Protein AF-A0A1V4QX72-F1 (afdb_monomer_lite)

Structure (mmCIF, N/CA/C/O backbone):
data_AF-A0A1V4QX72-F1
#
_entry.id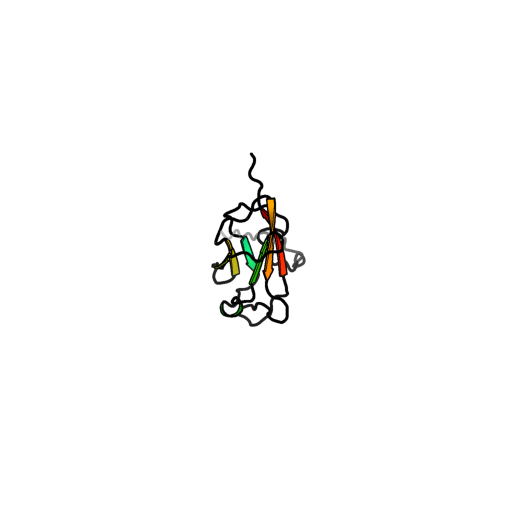   AF-A0A1V4QX72-F1
#
loop_
_atom_site.group_PDB
_atom_site.id
_atom_site.type_symbol
_atom_site.label_atom_id
_atom_site.label_alt_id
_atom_site.label_comp_id
_atom_site.label_asym_id
_atom_site.label_entity_id
_atom_site.label_seq_id
_atom_site.pdbx_PDB_ins_code
_atom_site.Cartn_x
_atom_site.Cartn_y
_atom_site.Cartn_z
_atom_site.occupancy
_atom_site.B_iso_or_equiv
_atom_site.auth_seq_id
_atom_site.auth_comp_id
_atom_site.auth_asym_id
_atom_site.auth_atom_id
_atom_site.pdbx_PDB_model_num
ATOM 1 N N . MET A 1 1 ? -30.211 -5.520 -66.561 1.00 39.00 1 MET A N 1
ATOM 2 C CA . MET A 1 1 ? -28.829 -5.401 -66.048 1.00 39.00 1 MET A CA 1
ATOM 3 C C . MET A 1 1 ? -28.912 -4.943 -64.599 1.00 39.00 1 MET A C 1
ATOM 5 O O . MET A 1 1 ? -29.393 -3.849 -64.353 1.00 39.00 1 MET A O 1
ATOM 9 N N . CYS A 1 2 ? -28.551 -5.821 -63.661 1.00 43.62 2 CYS A N 1
ATOM 10 C CA . CYS A 1 2 ? -28.386 -5.541 -62.230 1.00 43.62 2 CYS A CA 1
ATOM 11 C C . CYS A 1 2 ? -26.906 -5.264 -61.963 1.00 43.62 2 CYS A C 1
ATOM 13 O O . CYS A 1 2 ? -26.106 -6.100 -62.358 1.00 43.62 2 CYS A O 1
ATOM 15 N N . LEU A 1 3 ? -26.560 -4.162 -61.293 1.00 42.62 3 LEU A N 1
ATOM 16 C CA . LEU A 1 3 ? -25.286 -3.910 -60.589 1.00 42.62 3 LEU A CA 1
ATOM 17 C C . LEU A 1 3 ? -25.339 -2.456 -60.077 1.00 42.62 3 LEU A C 1
ATOM 19 O O . LEU A 1 3 ? -25.690 -1.581 -60.856 1.00 42.62 3 LEU A O 1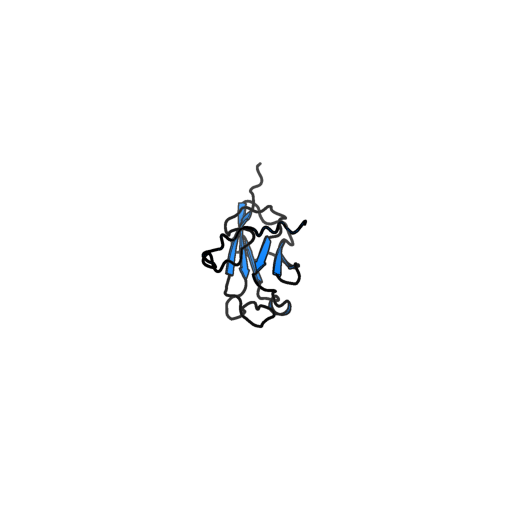
ATOM 23 N N . MET A 1 4 ? -25.009 -2.056 -58.854 1.00 45.06 4 MET A N 1
ATOM 24 C CA . MET A 1 4 ? -24.868 -2.664 -57.531 1.00 45.06 4 MET A CA 1
ATOM 25 C C . MET A 1 4 ? -25.029 -1.490 -56.549 1.00 45.06 4 MET A C 1
ATOM 27 O O . MET A 1 4 ? -24.544 -0.392 -56.819 1.00 45.06 4 MET A O 1
ATOM 31 N N . ALA A 1 5 ? -25.686 -1.717 -55.414 1.00 50.53 5 ALA A N 1
ATOM 32 C CA . ALA A 1 5 ? -25.600 -0.826 -54.264 1.00 50.53 5 ALA A CA 1
ATOM 33 C C . ALA A 1 5 ? -24.268 -1.070 -53.538 1.00 50.53 5 ALA A C 1
ATOM 35 O O . ALA A 1 5 ? -23.933 -2.223 -53.277 1.00 50.53 5 ALA A O 1
ATOM 36 N N . LEU A 1 6 ? -23.547 -0.009 -53.170 1.00 53.12 6 LEU A N 1
ATOM 37 C CA . LEU A 1 6 ? -22.487 -0.054 -52.162 1.00 53.12 6 LEU A CA 1
ATOM 38 C C . LEU A 1 6 ? -22.527 1.249 -51.354 1.00 53.12 6 LEU A C 1
ATOM 40 O O . LEU A 1 6 ? -22.322 2.332 -51.898 1.00 53.12 6 LEU A O 1
ATOM 44 N N . GLY A 1 7 ? -22.831 1.132 -50.064 1.00 46.38 7 GLY A N 1
ATOM 45 C CA . GLY A 1 7 ? -22.651 2.201 -49.086 1.00 46.38 7 GLY A CA 1
ATOM 46 C C . GLY A 1 7 ? -21.273 2.128 -48.432 1.00 46.38 7 GLY A C 1
ATOM 47 O O . GLY A 1 7 ? -20.664 1.064 -48.434 1.00 46.38 7 GLY A O 1
ATOM 48 N N . VAL A 1 8 ? -20.820 3.230 -47.823 1.00 54.06 8 VAL A N 1
ATOM 49 C CA . VAL A 1 8 ? -19.833 3.218 -46.731 1.00 54.06 8 VAL A CA 1
ATOM 50 C C . VAL A 1 8 ? -20.154 4.350 -45.748 1.00 54.06 8 VAL A C 1
ATOM 52 O O . VAL A 1 8 ? -20.543 5.452 -46.126 1.00 54.06 8 VAL A O 1
ATOM 55 N N . LEU A 1 9 ? -20.028 3.979 -44.480 1.00 46.12 9 LEU A N 1
ATOM 56 C CA . LEU A 1 9 ? -20.334 4.659 -43.231 1.00 46.12 9 LEU A CA 1
ATOM 57 C C . LEU A 1 9 ? -19.388 5.821 -42.869 1.00 46.12 9 LEU A C 1
ATOM 59 O O . LEU A 1 9 ? -18.239 5.861 -43.291 1.00 46.12 9 LEU A O 1
ATOM 63 N N . ALA A 1 10 ? -19.925 6.699 -42.015 1.00 49.06 10 ALA A N 1
ATOM 64 C CA . ALA A 1 10 ? -19.337 7.373 -40.849 1.00 49.06 10 ALA A CA 1
ATOM 65 C C . ALA A 1 10 ? -17.804 7.514 -40.717 1.00 49.06 10 ALA A C 1
ATOM 67 O O . ALA A 1 10 ? -17.056 6.542 -40.728 1.00 49.06 10 ALA A O 1
ATOM 68 N N . GLY A 1 11 ? -17.375 8.732 -40.368 1.00 39.53 11 GLY A N 1
ATOM 69 C CA . GLY A 1 11 ? -16.026 9.003 -39.875 1.00 39.53 11 GLY A CA 1
ATOM 70 C C . GLY A 1 11 ? -15.886 10.370 -39.206 1.00 39.53 11 GLY A C 1
ATOM 71 O O . GLY A 1 11 ? -15.081 11.184 -39.642 1.00 39.53 11 GLY A O 1
ATOM 72 N N . CYS A 1 12 ? -16.664 10.644 -38.154 1.00 54.44 12 CYS A N 1
ATOM 73 C CA . CYS A 1 12 ? -16.254 11.626 -37.149 1.00 54.44 12 CYS A CA 1
ATOM 74 C C . CYS A 1 12 ? -15.145 10.985 -36.308 1.00 54.44 12 CYS A C 1
ATOM 76 O O . CYS A 1 12 ? -15.396 10.029 -35.583 1.00 54.44 12 CYS A O 1
ATOM 78 N N . GLY A 1 13 ? -13.928 11.500 -36.393 1.00 40.88 13 GLY A N 1
ATOM 79 C CA . GLY A 1 13 ? -12.835 11.100 -35.515 1.00 40.88 13 GLY A CA 1
ATOM 80 C C . GLY A 1 13 ? -11.653 12.009 -35.797 1.00 40.88 13 GLY A C 1
ATOM 81 O O . GLY A 1 13 ? -11.208 12.109 -36.928 1.00 40.88 13 GLY A O 1
ATOM 82 N N . GLY A 1 14 ? -11.120 12.768 -34.865 1.00 40.53 14 GLY A N 1
ATOM 83 C CA . GLY A 1 14 ? -11.278 12.771 -33.427 1.00 40.53 14 GLY A CA 1
ATOM 84 C C . GLY A 1 14 ? -10.043 13.520 -32.969 1.00 40.53 14 GLY A C 1
ATOM 85 O O . GLY A 1 14 ? -8.925 13.083 -33.224 1.00 40.53 14 GLY A O 1
ATOM 86 N N . ILE A 1 15 ? -10.241 14.698 -32.392 1.00 49.44 15 ILE A N 1
ATOM 87 C CA . ILE A 1 15 ? -9.206 15.386 -31.625 1.00 49.44 15 ILE A CA 1
ATOM 88 C C . ILE A 1 15 ? -8.695 14.330 -30.634 1.00 49.44 15 ILE A C 1
ATOM 90 O O . ILE A 1 15 ? -9.545 13.785 -29.926 1.00 49.44 15 ILE A O 1
ATOM 94 N N . PRO A 1 16 ? -7.401 13.964 -30.582 1.00 44.25 16 PRO A N 1
ATOM 95 C CA . PRO A 1 16 ? -6.940 13.110 -29.501 1.00 44.25 16 PRO A CA 1
ATOM 96 C C . PRO A 1 16 ? -7.220 13.879 -28.204 1.00 44.25 16 PRO A C 1
ATOM 98 O O . PRO A 1 16 ? -6.670 14.972 -28.033 1.00 44.25 16 PRO A O 1
ATOM 101 N N . PRO A 1 17 ? -8.109 13.398 -27.314 1.00 42.22 17 PRO A N 1
ATOM 102 C CA . PRO A 1 17 ? -8.213 14.011 -26.009 1.00 42.22 17 PRO A CA 1
ATOM 103 C C . PRO A 1 17 ? -6.863 13.806 -25.331 1.00 42.22 17 PRO A C 1
ATOM 105 O O . PRO A 1 17 ? -6.328 12.695 -25.305 1.00 42.22 17 PRO A O 1
ATOM 108 N N . SER A 1 18 ? -6.301 14.916 -24.859 1.00 37.31 18 SER A N 1
ATOM 109 C CA . SER A 1 18 ? -5.137 15.005 -23.991 1.00 37.31 18 SER A CA 1
ATOM 110 C C . SER A 1 18 ? -5.052 13.774 -23.106 1.00 37.31 18 SER A C 1
ATOM 112 O O . SER A 1 18 ? -5.971 13.554 -22.328 1.00 37.31 18 SER A O 1
ATOM 114 N N . VAL A 1 19 ? -3.987 12.980 -23.230 1.00 41.88 19 VAL A N 1
ATOM 115 C CA . VAL A 1 19 ? -3.696 11.902 -22.284 1.00 41.88 19 VAL A CA 1
ATOM 116 C C . VAL A 1 19 ? -3.473 12.573 -20.932 1.00 41.88 19 VAL A C 1
ATOM 118 O O . VAL A 1 19 ? -2.441 13.228 -20.760 1.00 41.88 19 VAL A O 1
ATOM 121 N N . PRO A 1 20 ? -4.389 12.463 -19.956 1.00 37.12 20 PRO A N 1
ATOM 122 C CA . PRO A 1 20 ? -4.016 12.766 -18.598 1.00 37.12 20 PRO A CA 1
ATOM 123 C C . PRO A 1 20 ? -3.180 11.562 -18.174 1.00 37.12 20 PRO A C 1
ATOM 125 O O . PRO A 1 20 ? -3.645 10.422 -18.229 1.00 37.12 20 PRO A O 1
ATOM 128 N N . GLY A 1 21 ? -1.932 11.797 -17.774 1.00 41.44 21 GLY A N 1
ATOM 129 C CA . GLY A 1 21 ? -1.230 10.847 -16.924 1.00 41.44 21 GLY A CA 1
ATOM 130 C C . GLY A 1 21 ? -2.145 10.552 -15.739 1.00 41.44 21 GLY A C 1
ATOM 131 O O . GLY A 1 21 ? -2.358 11.387 -14.868 1.00 41.44 21 GLY A O 1
ATOM 132 N N . SER A 1 22 ? -2.816 9.414 -15.788 1.00 36.78 22 SER A N 1
ATOM 133 C CA . SER A 1 22 ? -3.799 8.998 -14.805 1.00 36.78 22 SER A CA 1
ATOM 134 C C . SER A 1 22 ? -3.656 7.498 -14.700 1.00 36.78 22 SER A C 1
ATOM 136 O O . SER A 1 22 ? -4.384 6.724 -15.315 1.00 36.78 22 SER A O 1
ATOM 138 N N . GLY A 1 23 ? -2.660 7.098 -13.906 1.00 36.25 23 GLY A N 1
ATOM 139 C CA . GLY A 1 23 ? -2.813 5.901 -13.100 1.00 36.25 23 GLY A CA 1
ATOM 140 C C . GLY A 1 23 ? -4.082 6.112 -12.288 1.00 36.25 23 GLY A C 1
ATOM 141 O O . GLY A 1 23 ? -4.101 6.890 -11.336 1.00 36.25 23 GLY A O 1
ATOM 142 N N . VAL A 1 24 ? -5.173 5.530 -12.772 1.00 39.41 24 VAL A N 1
ATOM 143 C CA . VAL A 1 24 ? -6.464 5.549 -12.102 1.00 39.41 24 VAL A CA 1
ATOM 144 C C . VAL A 1 24 ? -6.278 4.759 -10.812 1.00 39.41 24 VAL A C 1
ATOM 146 O O . VAL A 1 24 ? -6.322 3.533 -10.803 1.00 39.41 24 VAL A O 1
ATOM 149 N N . LEU A 1 25 ? -6.021 5.473 -9.717 1.00 44.53 25 LEU A N 1
ATOM 150 C CA . LEU A 1 25 ? -6.237 4.966 -8.371 1.00 44.53 25 LEU A CA 1
ATOM 151 C C . LEU A 1 25 ? -7.715 4.575 -8.302 1.00 44.53 25 LEU A C 1
ATOM 153 O O . LEU A 1 25 ? -8.586 5.442 -8.342 1.00 44.53 25 LEU A O 1
ATOM 157 N N . ASN A 1 26 ? -8.002 3.273 -8.255 1.00 43.22 26 ASN A N 1
ATOM 158 C CA . ASN A 1 26 ? -9.368 2.742 -8.328 1.00 43.22 26 ASN A CA 1
ATOM 159 C C . ASN A 1 26 ? -10.247 3.154 -7.124 1.00 43.22 26 ASN A C 1
ATOM 161 O O . ASN A 1 26 ? -11.452 2.931 -7.118 1.00 43.22 26 ASN A O 1
ATOM 165 N N . ARG A 1 27 ? -9.677 3.852 -6.134 1.00 46.22 27 ARG A N 1
ATOM 166 C CA . ARG A 1 27 ? -10.401 4.857 -5.356 1.00 46.22 27 ARG A CA 1
ATOM 167 C C . ARG A 1 27 ? -9.518 6.080 -5.121 1.00 46.22 27 ARG A C 1
ATOM 169 O O . ARG A 1 27 ? -8.342 5.931 -4.784 1.00 46.22 27 ARG A O 1
ATOM 176 N N . GLN A 1 28 ? -10.090 7.275 -5.263 1.00 48.91 28 GLN A N 1
ATOM 177 C CA . GLN A 1 28 ? -9.400 8.518 -4.919 1.00 48.91 28 GLN A CA 1
ATOM 178 C C . GLN A 1 28 ? -8.945 8.484 -3.446 1.00 48.91 28 GLN A C 1
ATOM 180 O O . GLN A 1 28 ? -9.688 7.986 -2.591 1.00 48.91 28 GLN A O 1
ATOM 185 N N . PRO A 1 29 ? -7.748 9.010 -3.131 1.00 54.91 29 PRO A N 1
ATOM 186 C CA . PRO A 1 29 ? -7.359 9.250 -1.748 1.00 54.91 29 PRO A CA 1
ATOM 187 C C . PRO A 1 29 ? -8.437 10.099 -1.051 1.00 54.91 29 PRO A C 1
ATOM 189 O O . PRO A 1 29 ? -9.019 10.984 -1.673 1.00 54.91 29 PRO A O 1
ATOM 192 N N . ALA A 1 30 ? -8.691 9.819 0.229 1.00 58.25 30 ALA A N 1
ATOM 193 C CA . ALA A 1 30 ? -9.761 10.361 1.079 1.00 58.25 30 ALA A CA 1
ATOM 194 C C . ALA A 1 30 ? -11.170 9.757 0.902 1.00 58.25 30 ALA A C 1
ATOM 196 O O . ALA A 1 30 ? -12.154 10.333 1.360 1.00 58.25 30 ALA A O 1
ATOM 197 N N . THR A 1 31 ? -11.287 8.575 0.299 1.00 74.06 31 THR A N 1
ATOM 198 C CA . THR A 1 31 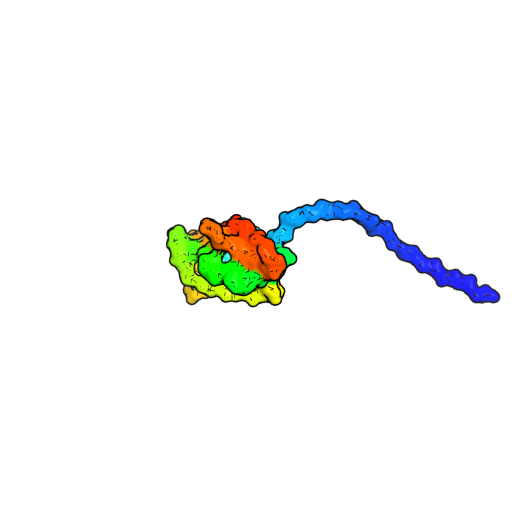? -12.523 7.775 0.357 1.00 74.06 31 THR A CA 1
ATOM 199 C C . THR A 1 31 ? -12.648 7.027 1.691 1.00 74.06 31 THR A C 1
ATOM 201 O O . THR A 1 31 ? -11.642 6.746 2.357 1.00 74.06 31 THR A O 1
ATOM 204 N N . THR A 1 32 ? -13.880 6.678 2.058 1.00 83.75 32 THR A N 1
ATOM 205 C CA . THR A 1 32 ? -14.166 5.844 3.226 1.00 83.75 32 THR A CA 1
ATOM 206 C C . THR A 1 32 ? -14.118 4.357 2.850 1.00 83.75 32 THR A C 1
ATOM 208 O O . THR A 1 32 ? -14.631 3.976 1.797 1.00 83.75 32 THR A O 1
ATOM 211 N N . ILE A 1 33 ? -13.487 3.524 3.677 1.00 87.25 33 ILE A N 1
ATOM 212 C CA . ILE A 1 33 ? -13.366 2.067 3.516 1.00 87.25 33 ILE A CA 1
ATOM 213 C C . ILE A 1 33 ? -13.939 1.339 4.738 1.00 87.25 33 ILE A C 1
ATOM 215 O O . ILE A 1 33 ? -13.878 1.860 5.855 1.00 87.25 33 ILE A O 1
ATOM 219 N N . GLY A 1 34 ? -14.463 0.130 4.537 1.00 88.56 34 GLY A N 1
ATOM 220 C CA . GLY A 1 34 ? -14.866 -0.744 5.644 1.00 88.56 34 GLY A CA 1
ATOM 221 C C . GLY A 1 34 ? -13.665 -1.243 6.464 1.00 88.56 34 GLY A C 1
ATOM 222 O O . GLY A 1 34 ? -12.530 -1.225 5.988 1.00 88.56 34 GLY A O 1
ATOM 223 N N . ALA A 1 35 ? -13.898 -1.719 7.692 1.00 88.44 35 ALA A N 1
ATOM 224 C CA . ALA A 1 35 ? -12.825 -2.192 8.578 1.00 88.44 35 ALA A CA 1
ATOM 225 C C . ALA A 1 35 ? -12.107 -3.461 8.082 1.00 88.44 35 ALA A C 1
ATOM 227 O O . ALA A 1 35 ? -10.907 -3.597 8.289 1.00 88.44 35 ALA A O 1
ATOM 228 N N . ASP A 1 36 ? -12.791 -4.342 7.356 1.00 89.88 36 ASP A N 1
ATOM 229 C CA . ASP A 1 36 ? -12.183 -5.520 6.712 1.00 89.88 36 ASP A CA 1
ATOM 230 C C . ASP A 1 36 ? -11.814 -5.285 5.244 1.00 89.88 36 ASP A C 1
ATOM 232 O O . ASP A 1 36 ? -11.408 -6.200 4.522 1.00 89.88 36 ASP A O 1
ATOM 236 N N . GLU A 1 37 ? -12.002 -4.062 4.750 1.00 88.06 37 GLU A N 1
ATOM 237 C CA . GLU A 1 37 ? -11.921 -3.813 3.324 1.00 88.06 37 GLU A CA 1
ATOM 238 C C . GLU A 1 37 ? -10.466 -3.774 2.837 1.00 88.06 37 GLU A C 1
ATOM 240 O O . GLU A 1 37 ? -9.607 -3.068 3.377 1.00 88.06 37 GLU A O 1
ATOM 245 N N . ALA A 1 38 ? -10.197 -4.524 1.767 1.00 90.69 38 ALA A N 1
ATOM 246 C CA . ALA A 1 38 ? -8.930 -4.472 1.059 1.00 90.69 38 ALA A CA 1
ATOM 247 C C . ALA A 1 38 ? -8.870 -3.256 0.125 1.00 90.69 38 ALA A C 1
ATOM 249 O O . ALA A 1 38 ? -9.779 -3.000 -0.666 1.00 90.69 38 ALA A O 1
ATOM 250 N N . VAL A 1 39 ? -7.748 -2.544 0.150 1.00 89.88 39 VAL A N 1
ATOM 251 C CA . VAL A 1 39 ? -7.473 -1.422 -0.745 1.00 89.88 39 VAL A CA 1
ATOM 252 C C . VAL A 1 39 ? -6.813 -1.938 -2.019 1.00 89.88 39 VAL A C 1
ATOM 254 O O . VAL A 1 39 ? -5.720 -2.504 -1.977 1.00 89.88 39 VAL A O 1
ATOM 257 N N . ARG A 1 40 ? -7.452 -1.707 -3.171 1.00 90.44 40 ARG A N 1
ATOM 258 C CA . ARG A 1 40 ? -6.892 -2.017 -4.495 1.00 90.44 40 ARG A CA 1
ATOM 259 C C . ARG A 1 40 ? -6.314 -0.765 -5.149 1.00 90.44 40 ARG A C 1
ATOM 261 O O . ARG A 1 40 ? -7.018 0.221 -5.361 1.00 90.44 40 ARG A O 1
ATOM 268 N N . ILE A 1 41 ? -5.048 -0.848 -5.533 1.00 87.94 41 ILE A N 1
ATOM 269 C CA . ILE A 1 41 ? -4.283 0.209 -6.189 1.00 87.94 41 ILE A CA 1
ATOM 270 C C . ILE A 1 41 ? -3.936 -0.286 -7.591 1.00 87.94 41 ILE A C 1
ATOM 272 O O . ILE A 1 41 ? -3.207 -1.266 -7.741 1.00 87.94 41 ILE A O 1
ATOM 276 N N . SER A 1 42 ? -4.483 0.366 -8.613 1.00 88.38 42 SER A N 1
ATOM 277 C CA . SER A 1 42 ? -4.270 -0.011 -10.010 1.00 88.38 42 SER A CA 1
ATOM 278 C C . SER A 1 42 ? -3.166 0.828 -10.638 1.00 88.38 42 SER A C 1
ATOM 280 O O . SER A 1 42 ? -3.084 2.040 -10.437 1.00 88.38 42 SER A O 1
ATOM 282 N N . PHE A 1 43 ? -2.324 0.169 -11.424 1.00 86.25 43 PHE A N 1
ATOM 283 C CA . PHE A 1 43 ? -1.184 0.765 -12.096 1.00 86.25 43 PHE A CA 1
ATOM 284 C C . PHE A 1 43 ? -1.345 0.658 -13.614 1.00 86.25 43 PHE A C 1
ATOM 286 O O . PHE A 1 43 ? -1.908 -0.317 -14.113 1.00 86.25 43 PHE A O 1
ATOM 293 N N . PRO A 1 44 ? -0.808 1.619 -14.384 1.00 87.50 44 PRO A N 1
ATOM 294 C CA . PRO A 1 44 ? -0.839 1.556 -15.847 1.00 87.50 44 PRO A CA 1
ATOM 295 C C . PRO A 1 44 ? 0.064 0.449 -16.418 1.00 87.50 44 PRO A C 1
ATOM 297 O O . PRO A 1 44 ? 0.005 0.150 -17.609 1.00 87.50 44 PRO A O 1
ATOM 300 N N . ARG A 1 45 ? 0.928 -0.136 -15.582 1.00 90.56 45 ARG A N 1
ATOM 301 C CA . ARG A 1 45 ? 1.933 -1.137 -15.938 1.00 90.56 45 ARG A CA 1
ATOM 302 C C . ARG A 1 45 ? 2.066 -2.173 -14.824 1.00 90.56 45 ARG A C 1
ATOM 304 O O . ARG A 1 45 ? 1.811 -1.836 -13.667 1.00 90.56 45 ARG A O 1
ATOM 311 N N . PRO A 1 46 ? 2.489 -3.406 -15.145 1.00 92.94 46 PRO A N 1
ATOM 312 C CA . PRO A 1 46 ? 2.612 -4.454 -14.150 1.00 92.94 46 PRO A CA 1
ATOM 313 C C . PRO A 1 46 ? 3.794 -4.191 -13.215 1.00 92.94 46 PRO A C 1
ATOM 315 O O . PRO A 1 46 ? 4.905 -3.887 -13.658 1.00 92.94 46 PRO A O 1
ATOM 318 N N . LEU A 1 47 ? 3.554 -4.364 -11.920 1.00 91.19 47 LEU A N 1
ATOM 319 C CA . LEU A 1 47 ? 4.564 -4.300 -10.873 1.00 91.19 47 LEU A CA 1
ATOM 320 C C . LEU A 1 47 ? 5.506 -5.503 -10.925 1.00 91.19 47 LEU A C 1
ATOM 322 O O . LEU A 1 47 ? 5.103 -6.636 -11.228 1.00 91.19 47 LEU A O 1
ATOM 326 N N . ASP A 1 48 ? 6.764 -5.243 -10.591 1.00 91.00 48 ASP A N 1
ATOM 327 C CA . ASP A 1 48 ? 7.742 -6.274 -10.286 1.00 91.00 48 ASP A CA 1
ATOM 328 C C . ASP A 1 48 ? 7.514 -6.790 -8.858 1.00 91.00 48 ASP A C 1
ATOM 330 O O . ASP A 1 48 ? 7.615 -6.030 -7.891 1.00 91.00 48 ASP A O 1
ATOM 334 N N . SER A 1 49 ? 7.191 -8.078 -8.721 1.00 88.25 49 SER A N 1
ATOM 335 C CA . SER A 1 49 ? 6.899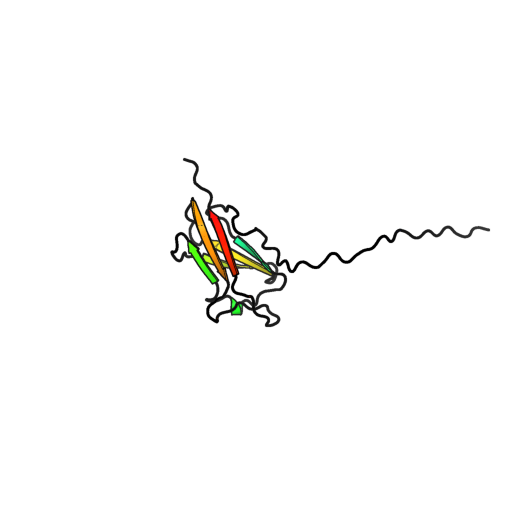 -8.706 -7.427 1.00 88.25 49 SER A CA 1
ATOM 336 C C . SER A 1 49 ? 8.095 -8.675 -6.484 1.00 88.25 49 SER A C 1
ATOM 338 O O . SER A 1 49 ? 7.916 -8.485 -5.280 1.00 88.25 49 SER A O 1
ATOM 340 N N . ASP A 1 50 ? 9.307 -8.793 -7.028 1.00 87.88 50 ASP A N 1
ATOM 341 C CA . ASP A 1 50 ? 10.541 -8.799 -6.240 1.00 87.88 50 ASP A CA 1
ATOM 342 C C . ASP A 1 50 ? 10.826 -7.417 -5.637 1.00 87.88 50 ASP A C 1
ATOM 344 O O . ASP A 1 50 ? 11.490 -7.288 -4.606 1.00 87.88 50 ASP A O 1
ATOM 348 N N . SER A 1 51 ? 10.257 -6.369 -6.237 1.00 85.56 51 SER A N 1
ATOM 349 C CA . SER A 1 51 ? 10.369 -4.999 -5.752 1.00 85.56 51 SER A CA 1
ATOM 350 C C . SER A 1 51 ? 9.447 -4.679 -4.569 1.00 85.56 51 SER A C 1
ATOM 352 O O . SER A 1 51 ? 9.656 -3.662 -3.922 1.00 85.56 51 SER A O 1
ATOM 354 N N . LEU A 1 52 ? 8.449 -5.511 -4.243 1.00 84.94 52 LEU A N 1
ATOM 355 C CA . LEU A 1 52 ? 7.440 -5.173 -3.225 1.00 84.94 52 LEU A CA 1
ATOM 356 C C . LEU A 1 52 ? 7.942 -5.302 -1.783 1.00 84.94 52 LEU A C 1
ATOM 358 O O . LEU A 1 52 ? 7.508 -4.556 -0.901 1.00 84.94 52 LEU A O 1
ATOM 362 N N . SER A 1 53 ? 8.818 -6.276 -1.527 1.00 81.38 53 SER A N 1
ATOM 363 C CA . SER A 1 53 ? 9.231 -6.639 -0.170 1.00 81.38 53 SER A CA 1
ATOM 364 C C . SER A 1 53 ? 9.941 -5.475 0.525 1.00 81.38 53 SER A C 1
ATOM 366 O O . SER A 1 53 ? 10.904 -4.921 0.000 1.00 81.38 53 SER A O 1
ATOM 368 N N . GLY A 1 54 ? 9.443 -5.083 1.702 1.00 80.31 54 GLY A N 1
ATOM 369 C CA . GLY A 1 54 ? 9.995 -3.986 2.509 1.00 80.31 54 GLY A CA 1
ATOM 370 C C . GLY A 1 54 ? 9.676 -2.568 2.013 1.00 80.31 54 GLY A C 1
ATOM 371 O O . GLY A 1 54 ? 9.948 -1.606 2.728 1.00 80.31 54 GLY A O 1
ATOM 372 N N . ARG A 1 55 ? 9.051 -2.417 0.836 1.00 87.81 55 ARG A N 1
ATOM 373 C CA . ARG A 1 55 ? 8.806 -1.105 0.202 1.00 87.81 55 ARG A CA 1
ATOM 374 C C . ARG A 1 55 ? 7.392 -0.571 0.398 1.00 87.81 55 ARG A C 1
ATOM 376 O O . ARG A 1 55 ? 7.086 0.534 -0.035 1.00 87.81 55 ARG A O 1
ATOM 383 N N . ILE A 1 56 ? 6.524 -1.340 1.043 1.00 90.31 56 ILE A N 1
ATOM 384 C CA . ILE A 1 56 ? 5.154 -0.941 1.366 1.00 90.31 56 ILE A CA 1
ATOM 385 C C . ILE A 1 56 ? 5.084 -0.708 2.868 1.00 90.31 56 ILE A C 1
ATOM 387 O O . ILE A 1 56 ? 5.558 -1.528 3.653 1.00 90.31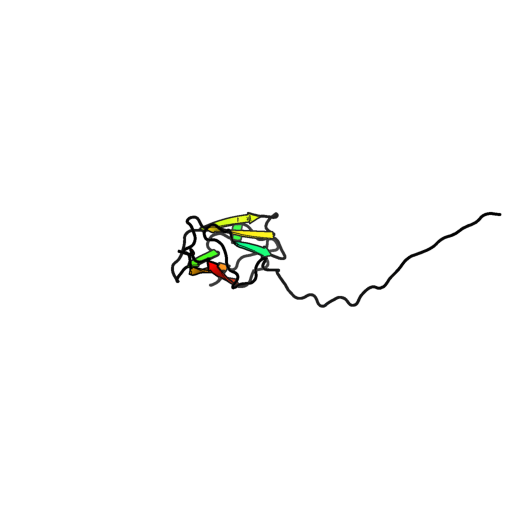 56 ILE A O 1
ATOM 391 N N . ARG A 1 57 ? 4.503 0.418 3.277 1.00 90.88 57 ARG A N 1
ATOM 392 C CA . ARG A 1 57 ? 4.288 0.749 4.686 1.00 90.88 57 ARG A CA 1
ATOM 393 C C . ARG A 1 57 ? 2.841 1.140 4.879 1.00 90.88 57 ARG A C 1
ATOM 395 O O . ARG A 1 57 ? 2.334 1.996 4.162 1.00 90.88 57 ARG A O 1
ATOM 402 N N . VAL A 1 58 ? 2.198 0.546 5.871 1.00 92.44 58 VAL A N 1
ATOM 403 C CA . VAL A 1 58 ? 0.834 0.901 6.250 1.00 92.44 58 VAL A CA 1
ATOM 404 C C . VAL A 1 58 ? 0.860 1.402 7.682 1.00 92.44 58 VAL A C 1
ATOM 406 O O . VAL A 1 58 ? 1.453 0.775 8.561 1.00 92.44 58 VAL A O 1
ATOM 409 N N . THR A 1 59 ? 0.254 2.563 7.906 1.00 93.00 59 THR A N 1
ATOM 410 C CA . THR A 1 59 ? 0.122 3.160 9.235 1.00 93.00 59 THR A CA 1
ATOM 411 C C . THR A 1 59 ? -1.321 3.554 9.495 1.00 93.00 59 THR A C 1
ATOM 413 O O . THR A 1 59 ? -2.040 3.945 8.579 1.00 93.00 59 THR A O 1
ATOM 416 N N . GLN A 1 60 ? -1.743 3.474 10.748 1.00 90.88 60 GLN A N 1
ATOM 417 C CA . GLN A 1 60 ? -3.037 3.949 11.206 1.00 90.88 60 GLN A CA 1
ATOM 418 C C . GLN A 1 60 ? -2.840 4.666 12.538 1.00 90.88 60 GLN A C 1
ATOM 420 O O . GLN A 1 60 ? -2.199 4.121 13.433 1.00 90.88 60 GLN A O 1
ATOM 425 N N . ASP A 1 61 ? -3.369 5.888 12.672 1.00 87.44 61 ASP A N 1
ATOM 426 C CA . ASP A 1 61 ? -3.157 6.711 13.881 1.00 87.44 61 ASP A CA 1
ATOM 427 C C . ASP A 1 61 ? -1.652 6.917 14.179 1.00 87.44 61 ASP A C 1
ATOM 429 O O . ASP A 1 61 ? -1.214 6.852 15.320 1.00 87.44 61 ASP A O 1
ATOM 433 N N . GLU A 1 62 ? -0.852 7.085 13.115 1.00 86.62 62 GLU A N 1
ATOM 434 C CA . GLU A 1 62 ? 0.619 7.229 13.145 1.00 86.62 62 GLU A CA 1
ATOM 435 C C . GLU A 1 62 ? 1.402 5.992 13.623 1.00 86.62 62 GLU A C 1
ATOM 437 O O . GLU A 1 62 ? 2.632 6.019 13.679 1.00 86.62 62 GLU A O 1
ATOM 442 N N . LEU A 1 63 ? 0.717 4.879 13.888 1.00 90.81 63 LEU A N 1
ATOM 443 C CA . LEU A 1 63 ? 1.332 3.613 14.273 1.00 90.81 63 LEU A CA 1
ATOM 444 C C . LEU A 1 63 ? 1.389 2.649 13.082 1.00 90.81 63 LEU A C 1
ATOM 446 O O . LEU A 1 63 ? 0.443 2.604 12.294 1.00 90.81 63 LEU A O 1
ATOM 450 N N . PRO A 1 64 ? 2.465 1.857 12.927 1.00 92.06 64 PRO A N 1
ATOM 451 C CA . PRO A 1 64 ? 2.491 0.785 11.942 1.00 92.06 64 PRO A CA 1
ATOM 452 C C . PRO A 1 64 ? 1.430 -0.266 12.281 1.00 92.06 64 PRO A C 1
ATOM 454 O O . PRO A 1 64 ? 1.238 -0.615 13.446 1.00 92.06 64 PRO A O 1
ATOM 457 N N . VAL A 1 65 ? 0.760 -0.775 11.254 1.00 92.06 65 VAL A N 1
ATOM 458 C CA . VAL A 1 65 ? -0.247 -1.838 11.372 1.00 92.06 65 VAL A CA 1
ATOM 459 C C . VAL A 1 65 ? 0.199 -3.063 10.589 1.00 92.06 65 VAL A C 1
ATOM 461 O O . VAL A 1 65 ? 0.976 -2.937 9.646 1.00 92.06 65 VAL A O 1
ATOM 464 N N . ASP A 1 66 ? -0.267 -4.244 10.989 1.00 92.88 66 ASP A N 1
ATOM 465 C CA . ASP A 1 66 ? 0.012 -5.486 10.268 1.00 92.88 66 ASP A CA 1
ATOM 466 C C . ASP A 1 66 ? -0.926 -5.617 9.057 1.00 92.88 66 ASP A C 1
ATOM 468 O O . ASP A 1 66 ? -2.13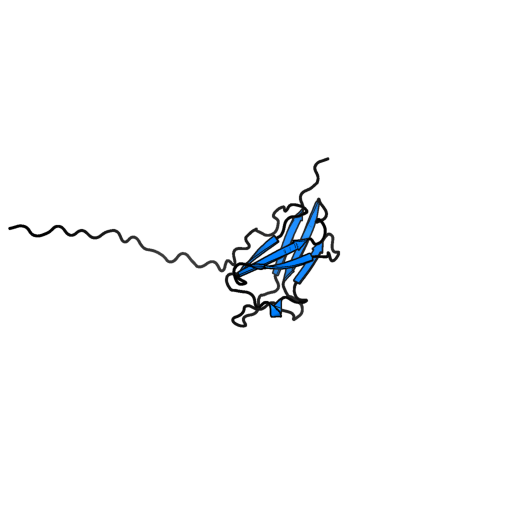4 -5.378 9.148 1.00 92.88 66 ASP A O 1
ATOM 472 N N . PHE A 1 67 ? -0.367 -5.976 7.906 1.00 93.88 67 PHE A N 1
ATOM 473 C CA . PHE A 1 67 ? -1.076 -6.020 6.634 1.00 93.88 67 PHE A CA 1
ATOM 474 C C . PHE A 1 67 ? -0.547 -7.145 5.745 1.00 93.88 67 PHE A C 1
ATOM 476 O O . PHE A 1 67 ? 0.580 -7.625 5.865 1.00 93.88 67 PHE A O 1
ATOM 483 N N . GLY A 1 68 ? -1.398 -7.593 4.832 1.00 93.19 68 GLY A N 1
ATOM 484 C CA . GLY A 1 68 ? -1.011 -8.438 3.719 1.00 93.19 68 GLY A CA 1
ATOM 485 C C . GLY A 1 68 ? -0.977 -7.649 2.418 1.00 93.19 68 GLY A C 1
ATOM 486 O O . GLY A 1 68 ? -1.651 -6.628 2.265 1.00 93.19 68 GLY A O 1
ATOM 487 N N . VAL A 1 69 ? -0.184 -8.146 1.472 1.00 93.06 69 VAL A N 1
ATOM 488 C CA . VAL A 1 69 ? -0.132 -7.630 0.105 1.00 93.06 69 VAL A CA 1
ATOM 489 C C . VAL A 1 69 ? -0.287 -8.773 -0.880 1.00 93.06 69 VAL A C 1
ATOM 491 O O . VAL A 1 69 ? 0.223 -9.870 -0.655 1.00 93.06 69 VAL A O 1
ATOM 494 N N . SER A 1 70 ? -0.992 -8.508 -1.971 1.00 91.62 70 SER A N 1
ATOM 495 C CA . SER A 1 70 ? -1.131 -9.425 -3.095 1.00 91.62 70 SER A CA 1
ATOM 496 C C . SER A 1 70 ? -1.034 -8.652 -4.402 1.00 91.62 70 SER A C 1
ATOM 498 O O . SER A 1 70 ? -1.523 -7.525 -4.501 1.00 91.62 70 SER A O 1
ATOM 500 N N . LEU A 1 71 ? -0.407 -9.260 -5.407 1.00 92.00 71 LEU A N 1
ATOM 501 C CA . LEU A 1 71 ? -0.503 -8.782 -6.779 1.00 92.00 71 LEU A CA 1
ATOM 502 C C . LEU A 1 71 ? -1.617 -9.526 -7.491 1.00 92.00 71 LEU A C 1
ATOM 504 O O . LEU A 1 71 ? -1.638 -10.754 -7.532 1.00 92.00 71 LEU A O 1
ATOM 508 N N . GLU A 1 72 ? -2.494 -8.763 -8.117 1.00 91.19 72 GLU A N 1
ATOM 509 C CA . GLU A 1 72 ? -3.575 -9.273 -8.941 1.00 91.19 72 GLU A CA 1
ATOM 510 C C . GLU A 1 72 ? -3.462 -8.752 -10.370 1.00 91.19 72 GLU A C 1
ATOM 512 O O . GLU A 1 72 ? -2.594 -7.934 -10.694 1.00 91.19 72 GLU A O 1
ATOM 517 N N . ASP A 1 73 ? -4.327 -9.265 -11.245 1.00 91.50 73 ASP A N 1
ATOM 518 C CA . ASP A 1 73 ? -4.419 -8.840 -12.641 1.00 91.50 73 ASP A CA 1
ATOM 519 C C . ASP A 1 73 ? -3.068 -8.938 -13.360 1.00 91.50 73 ASP A C 1
ATOM 521 O O . ASP A 1 73 ? -2.665 -8.036 -14.079 1.00 91.50 73 ASP A O 1
ATOM 525 N N . SER A 1 74 ? -2.310 -10.015 -13.124 1.00 90.88 74 SER A N 1
ATOM 526 C CA . SER A 1 74 ? -0.943 -10.182 -13.643 1.00 90.88 74 SER A CA 1
ATOM 527 C C . SER A 1 74 ? 0.034 -9.068 -13.232 1.00 90.88 74 SER A C 1
ATOM 529 O O . SER A 1 74 ? 1.002 -8.814 -13.947 1.00 90.88 74 SER A O 1
ATOM 531 N N . GLY A 1 75 ? -0.166 -8.439 -12.070 1.00 89.56 75 GLY A N 1
ATOM 532 C CA . GLY A 1 75 ? 0.700 -7.399 -11.505 1.00 89.56 75 GLY A CA 1
ATOM 533 C C . GLY A 1 75 ? 0.225 -5.969 -11.754 1.00 89.56 75 GLY A C 1
ATOM 534 O O . GLY A 1 75 ? 0.890 -5.042 -11.304 1.00 89.56 75 GLY A O 1
ATOM 535 N N . TYR A 1 76 ? -0.893 -5.766 -12.452 1.00 90.44 76 TYR A N 1
ATOM 536 C CA . TYR A 1 76 ? -1.450 -4.429 -12.693 1.00 90.44 76 TYR A CA 1
ATOM 537 C C . TYR A 1 76 ? -2.198 -3.865 -11.480 1.00 90.44 76 TYR A C 1
ATOM 539 O O . TYR A 1 76 ? -2.428 -2.658 -11.410 1.00 90.44 76 TYR A O 1
ATOM 547 N N . SER A 1 77 ? -2.545 -4.715 -10.514 1.00 90.06 77 SER A N 1
ATOM 548 C CA . SER A 1 77 ? -3.218 -4.313 -9.283 1.00 90.06 77 SER A CA 1
ATOM 549 C C . SER A 1 77 ? -2.416 -4.765 -8.069 1.00 90.06 77 SER A C 1
ATOM 551 O O . SER A 1 77 ? -2.106 -5.947 -7.931 1.00 90.06 77 SER A O 1
ATOM 553 N N . LEU A 1 78 ? -2.121 -3.835 -7.163 1.00 91.25 78 LEU A N 1
ATOM 554 C CA . LEU A 1 78 ? -1.650 -4.135 -5.815 1.00 91.25 78 LEU A CA 1
ATOM 555 C C . LEU A 1 78 ? -2.847 -4.102 -4.871 1.00 91.25 78 LEU A C 1
ATOM 557 O O . LEU A 1 78 ? -3.529 -3.084 -4.761 1.00 91.25 78 LEU A O 1
ATOM 561 N N . VAL A 1 79 ? -3.089 -5.205 -4.181 1.00 92.19 79 VAL A N 1
ATOM 562 C CA . VAL A 1 79 ? -4.128 -5.315 -3.162 1.00 92.19 79 VAL A CA 1
ATOM 563 C C . VAL A 1 79 ? -3.457 -5.315 -1.797 1.00 92.19 79 VAL A C 1
ATOM 565 O O . VAL A 1 79 ? -2.624 -6.175 -1.515 1.00 92.19 79 VAL A O 1
ATOM 568 N N . VAL A 1 80 ? -3.815 -4.348 -0.957 1.00 92.31 80 VAL A N 1
ATOM 569 C CA . VAL A 1 80 ? -3.365 -4.222 0.432 1.00 92.31 80 VAL A CA 1
ATOM 570 C C . VAL A 1 80 ? -4.549 -4.538 1.332 1.00 92.31 80 VAL A C 1
ATOM 572 O O . VAL A 1 80 ? -5.579 -3.876 1.242 1.00 92.31 80 VAL A O 1
ATOM 575 N N . PHE A 1 81 ? -4.425 -5.543 2.190 1.00 92.06 81 PHE A N 1
ATOM 576 C CA . PHE A 1 81 ? -5.523 -5.992 3.045 1.00 92.06 81 PHE A CA 1
ATOM 577 C C . PHE A 1 81 ? -5.101 -6.054 4.517 1.00 92.06 81 PHE A C 1
ATOM 579 O O . PHE A 1 81 ? -3.935 -6.346 4.807 1.00 92.06 81 PHE A O 1
ATOM 586 N N . PRO A 1 82 ? -6.023 -5.780 5.454 1.00 92.56 82 PRO A N 1
ATOM 587 C CA . PRO A 1 82 ? -5.733 -5.881 6.878 1.00 92.56 82 PRO A CA 1
ATOM 588 C C . PRO A 1 82 ? -5.448 -7.333 7.282 1.00 92.56 82 PRO A C 1
ATOM 590 O O . PRO A 1 82 ? -6.127 -8.253 6.829 1.00 92.56 82 PRO A O 1
ATOM 593 N N . ARG A 1 83 ? -4.464 -7.563 8.165 1.00 92.81 83 ARG A N 1
ATOM 594 C CA . ARG A 1 83 ? -4.358 -8.851 8.891 1.00 92.81 83 ARG A CA 1
ATOM 595 C C . ARG A 1 83 ? -5.294 -8.907 10.098 1.00 92.81 83 ARG A C 1
ATOM 597 O O . ARG A 1 83 ? -5.675 -9.993 10.523 1.00 92.81 83 ARG A O 1
ATOM 604 N N . ALA A 1 84 ? -5.636 -7.738 10.623 1.00 91.38 84 ALA A N 1
ATOM 605 C CA . ALA A 1 84 ? -6.650 -7.503 11.635 1.00 91.38 84 ALA A CA 1
ATOM 606 C C . ALA A 1 84 ? -7.451 -6.266 11.219 1.00 91.38 84 ALA A C 1
ATOM 608 O O . ALA A 1 84 ? -6.858 -5.348 10.650 1.00 91.38 84 ALA A O 1
ATOM 609 N N . GLU A 1 85 ? -8.754 -6.258 11.510 1.00 90.75 85 GLU A N 1
ATOM 610 C CA . GLU A 1 85 ? -9.686 -5.169 11.191 1.00 90.75 85 GLU A CA 1
ATOM 611 C C . GLU A 1 85 ? -9.062 -3.780 11.385 1.00 90.75 85 GLU A C 1
ATOM 613 O O . GLU A 1 85 ? -8.466 -3.471 12.427 1.00 90.75 85 GLU A O 1
ATOM 618 N N . TRP A 1 86 ? -9.220 -2.913 10.384 1.00 91.00 86 TRP A N 1
ATOM 619 C CA . TRP A 1 86 ? -8.827 -1.521 10.497 1.00 91.00 86 TRP A CA 1
ATOM 620 C C . TRP A 1 86 ? -9.606 -0.848 11.627 1.00 91.00 86 TRP A C 1
ATOM 622 O O . TRP A 1 86 ? -10.818 -1.001 11.767 1.00 91.00 86 TRP A O 1
ATOM 632 N N . ARG A 1 87 ? -8.925 -0.014 12.415 1.00 90.25 87 ARG A N 1
ATOM 633 C CA . ARG A 1 87 ? -9.577 0.730 13.497 1.00 90.25 87 ARG A CA 1
ATOM 634 C C . ARG A 1 87 ? -10.564 1.750 12.925 1.00 90.25 87 ARG A C 1
ATOM 636 O O . ARG A 1 87 ? -10.172 2.667 12.206 1.00 90.25 87 ARG A O 1
ATOM 643 N N . HIS A 1 88 ? -11.828 1.607 13.292 1.00 90.94 88 HIS A N 1
ATOM 644 C CA . HIS A 1 88 ? -12.905 2.513 12.903 1.00 90.94 88 HIS A CA 1
ATOM 645 C C . HIS A 1 88 ? -12.630 3.977 13.261 1.00 90.94 88 HIS A C 1
ATOM 647 O O . HIS A 1 88 ? -12.010 4.273 14.287 1.00 90.94 88 HIS A O 1
ATOM 653 N N . GLY A 1 89 ? -13.100 4.896 12.411 1.00 87.50 89 GLY A N 1
ATOM 654 C CA . GLY A 1 89 ? -12.967 6.343 12.614 1.00 87.50 89 GLY A CA 1
ATOM 655 C C . GLY A 1 89 ? -11.532 6.874 12.529 1.00 87.50 89 GLY A C 1
ATOM 656 O O . GLY A 1 89 ? -11.279 8.036 12.853 1.00 87.50 89 GLY A O 1
ATOM 657 N N . LYS A 1 90 ? -10.564 6.045 12.113 1.00 89.62 90 LYS A N 1
ATOM 658 C CA . LYS A 1 90 ? -9.149 6.422 11.997 1.00 89.62 90 LYS A CA 1
ATOM 659 C C . LYS A 1 90 ? -8.668 6.356 10.547 1.00 89.62 90 LYS A C 1
ATOM 661 O O . LYS A 1 90 ? -9.037 5.426 9.830 1.00 89.62 90 LYS A O 1
ATOM 666 N N . PRO A 1 91 ? -7.809 7.297 10.111 1.00 89.94 91 PRO A N 1
ATOM 667 C CA . PRO A 1 91 ? -7.218 7.246 8.783 1.00 89.94 91 PRO A CA 1
ATOM 668 C C . PRO A 1 91 ? -6.186 6.121 8.689 1.00 89.94 91 PRO A C 1
ATOM 670 O O . PRO A 1 91 ? -5.274 6.044 9.516 1.00 89.94 91 PRO A O 1
ATOM 673 N N . VAL A 1 92 ? -6.291 5.304 7.647 1.00 91.50 92 VAL A N 1
ATOM 674 C CA . VAL A 1 92 ? -5.245 4.385 7.193 1.00 91.50 92 VAL A CA 1
ATOM 675 C C . VAL A 1 92 ? -4.423 5.092 6.122 1.00 91.50 92 VAL A C 1
ATOM 677 O O . VAL A 1 92 ? -4.967 5.597 5.141 1.00 91.50 92 VAL A O 1
ATOM 680 N N . ARG A 1 93 ? -3.105 5.133 6.300 1.00 92.00 93 ARG A N 1
ATOM 681 C CA . ARG A 1 93 ? -2.147 5.678 5.334 1.00 92.00 93 ARG A CA 1
ATOM 682 C C . ARG A 1 93 ? -1.308 4.546 4.765 1.00 92.00 93 ARG A C 1
ATOM 684 O O . ARG A 1 93 ? -0.607 3.863 5.512 1.00 92.00 93 ARG A O 1
ATOM 691 N N . ILE A 1 94 ? -1.365 4.370 3.453 1.00 91.19 94 ILE A N 1
ATOM 692 C CA . ILE A 1 94 ? -0.577 3.398 2.698 1.00 91.19 94 ILE A CA 1
ATOM 693 C C . ILE A 1 94 ? 0.475 4.176 1.924 1.00 91.19 94 ILE A C 1
ATOM 695 O O . ILE A 1 94 ? 0.148 4.979 1.053 1.00 91.19 94 ILE A O 1
ATOM 699 N N . ARG A 1 95 ? 1.739 3.919 2.234 1.00 89.56 95 ARG A N 1
ATOM 700 C CA . ARG A 1 95 ? 2.882 4.484 1.533 1.00 89.56 95 ARG A CA 1
ATOM 701 C C . ARG A 1 95 ? 3.561 3.412 0.699 1.00 89.56 95 ARG A C 1
ATOM 703 O O . ARG A 1 95 ? 3.872 2.327 1.193 1.00 89.56 95 ARG A O 1
ATOM 710 N N . LEU A 1 96 ? 3.787 3.744 -0.561 1.00 88.75 96 LEU A N 1
ATOM 711 C CA . LEU A 1 96 ? 4.441 2.914 -1.553 1.00 88.75 96 LEU A CA 1
ATOM 712 C C . LEU A 1 96 ? 5.784 3.546 -1.915 1.00 88.75 96 LEU A C 1
ATOM 714 O O . LEU A 1 96 ? 5.828 4.639 -2.475 1.00 88.75 96 LEU A O 1
ATOM 718 N N . GLY A 1 97 ? 6.867 2.839 -1.613 1.00 83.81 97 GLY A N 1
ATOM 719 C CA . GLY A 1 97 ? 8.233 3.297 -1.824 1.00 83.81 97 GLY A CA 1
ATOM 720 C C . GLY A 1 97 ? 8.743 4.281 -0.762 1.00 83.81 97 GLY A C 1
ATOM 721 O O . GLY A 1 97 ? 8.237 4.352 0.362 1.00 83.81 97 GLY A O 1
ATOM 722 N N . GLY A 1 98 ? 9.797 5.018 -1.131 1.00 73.19 98 GLY A N 1
ATOM 723 C CA . GLY A 1 98 ? 10.405 6.083 -0.328 1.00 73.19 98 GLY A CA 1
ATOM 724 C C . GLY A 1 98 ? 11.813 5.764 0.197 1.00 73.19 98 GLY A C 1
ATOM 725 O O . GLY A 1 98 ? 12.239 4.617 0.260 1.00 73.19 98 GLY A O 1
ATOM 726 N N . LYS A 1 99 ? 12.570 6.810 0.568 1.00 65.31 99 LYS A N 1
ATOM 727 C CA . LYS A 1 99 ? 13.927 6.735 1.169 1.00 65.31 99 LYS A CA 1
ATOM 728 C C . LYS A 1 99 ? 14.965 5.889 0.396 1.00 65.31 99 LYS A C 1
ATOM 730 O O . LYS A 1 99 ? 15.847 5.299 1.010 1.00 65.31 99 LYS A O 1
ATOM 735 N N . GLY A 1 100 ? 14.895 5.869 -0.937 1.00 64.06 100 GLY A N 1
ATOM 736 C CA . GLY A 1 100 ? 15.808 5.091 -1.792 1.00 64.06 100 GLY A CA 1
ATOM 737 C C . GLY A 1 100 ? 15.344 3.657 -2.073 1.00 64.06 100 GLY A C 1
ATOM 738 O O . GLY A 1 100 ? 16.043 2.912 -2.753 1.00 64.06 100 GLY A O 1
ATOM 739 N N . GLU A 1 101 ? 14.159 3.280 -1.591 1.00 72.75 101 GLU A N 1
ATOM 740 C CA . GLU A 1 101 ? 13.518 1.989 -1.838 1.00 72.75 101 GLU A CA 1
ATOM 741 C C . GLU A 1 101 ? 12.297 2.188 -2.746 1.00 72.75 101 GLU A C 1
ATOM 743 O O . GLU A 1 101 ? 11.151 2.017 -2.340 1.00 72.75 101 GLU A O 1
ATOM 748 N N . GLU A 1 102 ? 12.520 2.612 -3.988 1.00 80.19 102 GLU A N 1
ATOM 749 C CA . GLU A 1 102 ? 11.436 2.818 -4.956 1.00 80.19 102 GLU A CA 1
ATOM 750 C C . GLU A 1 102 ? 10.846 1.479 -5.406 1.00 80.19 102 GLU A C 1
ATOM 752 O O . GLU A 1 102 ? 11.585 0.532 -5.682 1.00 80.19 102 GLU A O 1
ATOM 757 N N . LEU A 1 103 ? 9.521 1.386 -5.524 1.00 86.19 103 LEU A N 1
ATOM 758 C CA . LEU A 1 103 ? 8.893 0.263 -6.225 1.00 86.19 103 LEU A CA 1
ATOM 759 C C . LEU A 1 103 ? 9.273 0.295 -7.707 1.00 86.19 103 LEU A C 1
ATOM 761 O O . LEU A 1 103 ? 9.627 1.348 -8.238 1.00 86.19 103 LEU A O 1
ATOM 765 N N . ARG A 1 104 ? 9.205 -0.857 -8.379 1.00 89.56 104 ARG A N 1
ATOM 766 C CA . ARG A 1 104 ? 9.525 -0.952 -9.805 1.00 89.56 104 ARG A CA 1
ATOM 767 C C . ARG A 1 104 ? 8.411 -1.623 -10.589 1.00 89.56 104 ARG A C 1
ATOM 769 O O . ARG A 1 104 ? 7.751 -2.548 -10.115 1.00 89.56 104 ARG A O 1
ATOM 776 N N . PHE A 1 105 ? 8.233 -1.160 -11.814 1.00 89.88 105 PHE A N 1
ATOM 777 C CA . PHE A 1 105 ? 7.519 -1.895 -12.843 1.00 89.88 105 PHE A CA 1
ATOM 778 C C . PHE A 1 105 ? 8.413 -3.011 -13.397 1.00 89.88 105 PHE A C 1
ATOM 780 O O . PHE A 1 105 ? 9.640 -2.953 -13.298 1.00 89.88 105 PHE A O 1
ATOM 787 N N . ARG A 1 106 ? 7.812 -4.029 -14.021 1.00 91.00 106 ARG A N 1
ATOM 788 C CA . ARG A 1 106 ? 8.570 -5.138 -14.638 1.00 91.00 106 ARG A CA 1
ATOM 789 C C . ARG A 1 106 ? 9.482 -4.712 -15.785 1.00 91.00 106 ARG A C 1
ATOM 791 O O . ARG A 1 106 ? 10.405 -5.444 -16.122 1.00 91.00 106 ARG A O 1
ATOM 798 N N . ASP A 1 107 ? 9.215 -3.564 -16.398 1.00 89.94 107 ASP A N 1
ATOM 799 C CA . ASP A 1 107 ? 10.074 -2.974 -17.430 1.00 89.94 107 ASP A CA 1
ATOM 800 C C . ASP A 1 107 ? 11.324 -2.281 -16.846 1.00 89.94 107 ASP A C 1
ATOM 802 O O . ASP A 1 107 ? 12.199 -1.859 -17.599 1.00 89.94 107 ASP A O 1
ATOM 806 N N . GLY A 1 108 ? 11.433 -2.209 -15.512 1.00 85.75 108 GLY A N 1
ATOM 807 C CA . GLY A 1 108 ? 12.552 -1.625 -14.781 1.00 85.75 108 GLY A CA 1
ATOM 808 C C . GLY A 1 108 ? 12.355 -0.165 -14.374 1.00 85.75 108 GLY A C 1
ATOM 809 O O . GLY A 1 108 ? 13.188 0.355 -13.630 1.00 85.75 108 GLY A O 1
ATOM 810 N N . GLU A 1 109 ? 11.277 0.498 -14.805 1.00 88.00 109 GLU A N 1
ATOM 811 C CA . GLU A 1 109 ? 11.007 1.881 -14.409 1.00 88.00 109 GLU A CA 1
ATOM 812 C C . GLU A 1 109 ? 10.573 1.969 -12.938 1.00 88.00 109 GLU A C 1
ATOM 814 O O . GLU A 1 109 ? 9.863 1.099 -12.422 1.00 88.00 109 GLU A O 1
ATOM 819 N N . THR A 1 110 ? 11.019 3.016 -12.241 1.00 87.38 110 THR A N 1
ATOM 820 C CA . THR A 1 110 ? 10.676 3.243 -10.837 1.00 87.38 110 THR A CA 1
ATOM 821 C C . THR A 1 110 ? 9.334 3.943 -10.687 1.00 87.38 110 THR A C 1
ATOM 823 O O . THR A 1 110 ? 8.901 4.742 -11.517 1.00 87.38 110 THR A O 1
ATOM 826 N N . ILE A 1 111 ? 8.661 3.631 -9.588 1.00 83.00 111 ILE A N 1
ATOM 827 C CA . ILE A 1 111 ? 7.423 4.280 -9.181 1.00 83.00 111 ILE A CA 1
ATOM 828 C C . ILE A 1 111 ? 7.798 5.354 -8.167 1.00 83.00 111 ILE A C 1
ATOM 830 O O . ILE A 1 111 ? 8.529 5.045 -7.218 1.00 83.00 111 ILE A O 1
ATOM 834 N N . PRO A 1 112 ? 7.311 6.595 -8.336 1.00 81.88 112 PRO A N 1
ATOM 835 C CA . PRO A 1 112 ? 7.535 7.632 -7.342 1.00 81.88 112 PRO A CA 1
ATOM 836 C C . PRO A 1 112 ? 6.963 7.216 -5.981 1.00 81.88 112 PRO A C 1
ATOM 838 O O . PRO A 1 112 ? 6.085 6.359 -5.891 1.00 81.88 112 PRO A O 1
ATOM 841 N N . ASP A 1 113 ? 7.451 7.855 -4.919 1.00 83.56 113 ASP A N 1
ATOM 842 C CA . ASP A 1 113 ? 6.865 7.735 -3.583 1.00 83.56 113 ASP A CA 1
ATOM 843 C C . ASP A 1 113 ? 5.400 8.191 -3.632 1.00 83.56 113 ASP A C 1
ATOM 845 O O . ASP A 1 113 ? 5.109 9.346 -3.950 1.00 83.56 113 ASP A O 1
ATOM 849 N N . ILE A 1 114 ? 4.479 7.266 -3.362 1.00 85.12 114 ILE A N 1
ATOM 850 C CA . ILE A 1 114 ? 3.037 7.526 -3.362 1.00 85.12 114 ILE A CA 1
ATOM 851 C C . ILE A 1 114 ? 2.522 7.291 -1.950 1.00 85.12 114 ILE A C 1
ATOM 853 O O . ILE A 1 114 ? 2.726 6.225 -1.373 1.00 85.12 114 ILE A O 1
ATOM 857 N N . GLU A 1 115 ? 1.797 8.267 -1.414 1.00 87.94 115 GLU A N 1
ATOM 858 C CA . GLU A 1 115 ? 1.053 8.124 -0.168 1.00 87.94 115 GLU A CA 1
ATOM 859 C C . GLU A 1 115 ? -0.445 8.231 -0.452 1.00 87.94 115 GLU A C 1
ATOM 861 O O . GLU A 1 115 ? -0.920 9.190 -1.062 1.00 87.94 115 GLU A O 1
ATOM 866 N N . LEU A 1 116 ? -1.194 7.226 -0.009 1.00 88.19 116 LEU A N 1
ATOM 867 C CA . LEU A 1 116 ? -2.644 7.158 -0.114 1.00 88.19 116 LEU A CA 1
ATOM 868 C C . LEU A 1 116 ? -3.232 7.158 1.289 1.00 88.19 116 LEU A C 1
ATOM 870 O O . LEU A 1 116 ? -2.807 6.384 2.142 1.00 88.19 116 LEU A O 1
ATOM 874 N N . THR A 1 117 ? -4.226 8.007 1.525 1.00 89.81 117 THR A N 1
ATOM 875 C CA . THR A 1 117 ? -4.940 8.065 2.805 1.00 89.81 117 THR A CA 1
ATOM 876 C C . THR A 1 117 ? -6.392 7.660 2.597 1.00 89.81 117 THR A C 1
ATOM 878 O O . THR A 1 117 ? -7.040 8.166 1.685 1.00 89.81 117 THR A O 1
ATOM 881 N N . TYR A 1 118 ? -6.903 6.781 3.452 1.00 87.94 118 TYR A N 1
ATOM 882 C CA . TYR A 1 118 ? -8.275 6.272 3.453 1.00 87.94 118 TYR A CA 1
ATOM 883 C C . TYR A 1 118 ? -8.877 6.457 4.844 1.00 87.94 118 TYR A C 1
ATOM 885 O O . TYR A 1 118 ? -8.192 6.217 5.835 1.00 87.94 118 TYR A O 1
ATOM 893 N N . MET A 1 119 ? -10.137 6.876 4.942 1.00 89.00 119 MET A N 1
ATOM 894 C CA . MET A 1 119 ? -10.838 6.926 6.231 1.00 89.00 119 MET A CA 1
ATOM 895 C C . MET A 1 119 ? -11.559 5.609 6.476 1.00 89.00 119 MET A C 1
ATOM 897 O O . MET A 1 119 ? -12.200 5.097 5.571 1.00 89.00 119 MET A O 1
ATOM 901 N N . VAL A 1 120 ? -11.488 5.054 7.681 1.00 89.31 120 VAL A N 1
ATOM 902 C CA . VAL A 1 120 ? -12.256 3.845 8.014 1.00 89.31 120 VAL A CA 1
ATOM 903 C C . VAL A 1 120 ? -13.620 4.249 8.553 1.00 89.31 120 VAL A C 1
ATOM 905 O O . VAL A 1 120 ? -13.691 5.135 9.409 1.00 89.31 120 VAL A O 1
ATOM 908 N N . GLU A 1 121 ? -14.682 3.604 8.068 1.00 89.25 121 GLU A N 1
ATOM 909 C CA . GLU A 1 121 ? -16.060 3.834 8.520 1.00 89.25 121 GLU A CA 1
ATOM 910 C C . GLU A 1 121 ? -16.167 3.794 10.052 1.00 89.25 121 GLU A C 1
ATOM 912 O O . GLU A 1 121 ? -15.512 2.989 10.720 1.00 89.25 121 GLU A O 1
ATOM 917 N N . GLU A 1 122 ? -16.990 4.669 10.628 1.00 83.50 122 GLU A N 1
ATOM 918 C CA . GLU A 1 122 ? -17.301 4.623 12.057 1.00 83.50 122 GLU A CA 1
ATOM 919 C C . GLU A 1 122 ? -18.347 3.540 12.337 1.00 83.50 122 GLU A C 1
ATOM 921 O O . GLU A 1 122 ? -19.302 3.373 11.578 1.00 83.50 122 GLU A O 1
ATOM 926 N N . ILE A 1 123 ? -18.207 2.826 13.458 1.00 73.25 123 ILE A N 1
ATOM 927 C CA . ILE A 1 123 ? -19.303 1.991 13.957 1.00 73.25 123 ILE A CA 1
ATOM 928 C C . ILE A 1 123 ? -20.383 2.944 14.468 1.00 73.25 123 ILE A C 1
ATOM 930 O O . ILE A 1 123 ? -20.193 3.606 15.492 1.00 73.25 123 ILE A O 1
ATOM 934 N N . ALA A 1 124 ? -21.516 3.011 13.770 1.00 62.19 124 ALA A N 1
ATOM 935 C CA . ALA A 1 124 ? -22.708 3.646 14.310 1.00 62.19 124 ALA A CA 1
ATOM 936 C C . ALA A 1 124 ? -23.149 2.860 15.557 1.00 62.19 124 ALA A C 1
ATOM 938 O O . ALA A 1 124 ? -23.472 1.675 15.466 1.00 62.19 124 ALA A O 1
ATOM 939 N N . LYS A 1 125 ? -23.071 3.504 16.725 1.00 46.62 125 LYS A N 1
ATOM 940 C CA . LYS A 1 125 ? -23.584 2.971 17.993 1.00 46.62 125 LYS A CA 1
ATOM 941 C C . LYS A 1 125 ? -25.101 3.047 18.065 1.00 46.62 125 LYS A C 1
ATOM 943 O O . LYS A 1 125 ? -25.656 4.039 17.543 1.00 46.62 125 LYS A O 1
#

Secondary structure (DSSP, 8-state):
-------------------------SS-TT-EE-TTPPEEEE-SSPBPGGG-TTTEEEEETTEE--EEEEEEGGGTEEEEEESS-PPTTSEEEEEE--TT---BBTTSPBPPPEEEEEEEPP---

Foldseek 3Di:
DDDDDDDDDDDDDDDPPDPDPDQPLVDAFAAEDEQFDKRKRFAPAAWDPVLQPPQKFKDKPNHTADWDWDAPPNRRIIIIGHPGGHDAQIKIKIWGGDDPSFTAGPVGDTDPTDIGIYHYHHPDD

pLDDT: mean 77.06, std 19.4, range [36.25, 93.88]

Sequence (125 aa):
MCLMALGVLAGCGGIPPSVPGSGVLNRQPATTIGADEAVRISFPRPLDSDSLSGRIRVTQDELPVDFGVSLEDSGYSLVVFPRAEWRHGKPVRIRLGGKGEELRFRDGETIPDIELTYMVEEIAK

Radius of gyration: 21.57 Å; chains: 1; bounding box: 45×26×84 Å